Protein AF-A0A917U4L6-F1 (afdb_monomer_lite)

Foldseek 3Di:
DWDWAQDCLLPVPSQKTWTQAPVGIKIWHQDPVFGIFIADDPVRHFQAQDPGTLTNDPD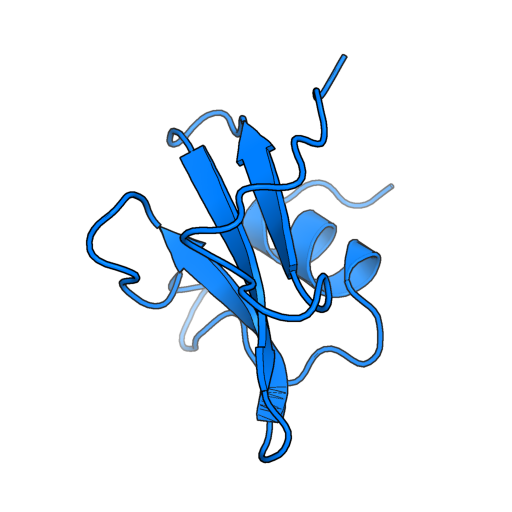SVVSVCRRRVHDD

Radius of gyration: 10.96 Å; chains: 1; bounding box: 26×26×30 Å

Secondary structure (DSSP, 8-state):
---EE--T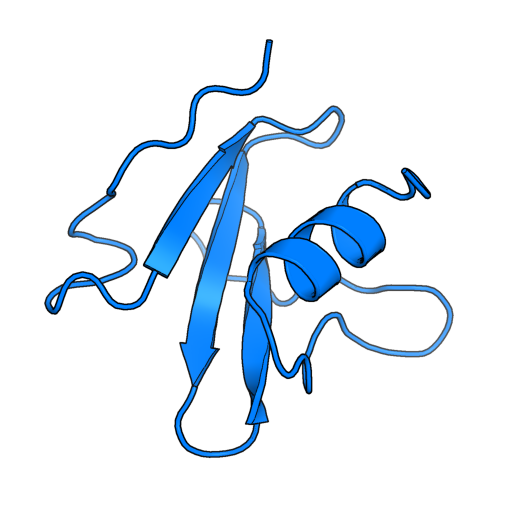TT-TTSSEEEEEETTEEEEEEEETTTEEEEEETTTTEEPEETTEES--BSSHHHHHHHHHT---

Structure (mmCIF, N/CA/C/O backbone):
data_AF-A0A917U4L6-F1
#
_entry.id   AF-A0A917U4L6-F1
#
loop_
_atom_site.group_PDB
_atom_site.id
_atom_site.type_symbol
_atom_site.label_atom_id
_atom_site.label_alt_id
_atom_site.label_comp_id
_atom_site.label_asym_id
_atom_site.label_entity_id
_atom_site.label_seq_id
_atom_site.pdbx_PDB_ins_code
_atom_site.Cartn_x
_atom_site.Cartn_y
_atom_site.Cartn_z
_atom_site.occupancy
_atom_site.B_iso_or_equiv
_atom_site.auth_seq_id
_atom_site.auth_comp_id
_atom_site.auth_asym_id
_atom_site.auth_atom_id
_atom_site.pdbx_PDB_model_num
ATOM 1 N N . MET A 1 1 ? 10.349 0.795 16.270 1.00 36.03 1 MET A N 1
ATOM 2 C CA . MET A 1 1 ? 11.411 0.274 15.387 1.00 36.03 1 MET A CA 1
ATOM 3 C C . MET A 1 1 ? 10.733 -0.635 14.374 1.00 36.03 1 MET A C 1
ATOM 5 O O . MET A 1 1 ? 10.299 -1.714 14.748 1.00 36.03 1 MET A O 1
ATOM 9 N N . SER A 1 2 ? 10.495 -0.147 13.158 1.00 38.00 2 SER A N 1
ATOM 10 C CA . SER A 1 2 ? 9.863 -0.903 12.070 1.00 38.00 2 SER A CA 1
ATOM 11 C C . SER A 1 2 ? 10.940 -1.708 11.340 1.00 38.00 2 SER A C 1
ATOM 13 O O . SER A 1 2 ? 11.910 -1.146 10.840 1.00 38.00 2 SER A O 1
ATOM 15 N N . THR A 1 3 ? 10.811 -3.033 11.327 1.00 49.44 3 THR A N 1
ATOM 16 C CA . THR A 1 3 ? 11.729 -3.916 10.599 1.00 49.44 3 THR A CA 1
ATOM 17 C C . THR A 1 3 ? 11.276 -3.988 9.145 1.00 49.44 3 THR A C 1
ATOM 19 O O . THR A 1 3 ? 10.176 -4.462 8.871 1.00 49.44 3 THR A O 1
ATOM 22 N N . VAL A 1 4 ? 12.109 -3.497 8.228 1.00 51.75 4 VAL A N 1
ATOM 23 C CA . VAL A 1 4 ? 11.937 -3.699 6.785 1.00 51.75 4 VAL A CA 1
ATOM 24 C C . VAL A 1 4 ? 12.533 -5.062 6.452 1.00 51.75 4 VAL A C 1
ATOM 26 O O . VAL A 1 4 ? 13.735 -5.265 6.620 1.00 51.75 4 VAL A O 1
ATOM 29 N N . LEU A 1 5 ? 11.694 -6.012 6.043 1.00 57.50 5 LEU A N 1
ATOM 30 C CA . LEU A 1 5 ? 12.137 -7.336 5.607 1.00 57.50 5 LEU A CA 1
ATOM 31 C C . LEU A 1 5 ? 11.910 -7.453 4.100 1.00 57.50 5 LEU A C 1
ATOM 33 O O . LEU A 1 5 ? 10.785 -7.296 3.621 1.00 57.50 5 LEU A O 1
ATOM 37 N N . ASP A 1 6 ? 12.988 -7.716 3.365 1.00 52.44 6 ASP A N 1
ATOM 38 C CA . ASP A 1 6 ? 12.934 -8.049 1.943 1.00 52.44 6 ASP A CA 1
ATOM 39 C C . ASP A 1 6 ? 12.316 -9.452 1.802 1.00 52.44 6 ASP A C 1
ATOM 41 O O . ASP A 1 6 ? 12.954 -10.475 2.071 1.00 52.44 6 ASP A O 1
ATOM 45 N N . ASP A 1 7 ? 11.019 -9.502 1.497 1.00 54.00 7 ASP A N 1
ATOM 46 C CA . ASP A 1 7 ? 10.280 -10.749 1.319 1.00 54.00 7 ASP A CA 1
ATOM 47 C C . ASP A 1 7 ? 10.244 -11.098 -0.172 1.00 54.00 7 ASP A C 1
ATOM 49 O O . ASP A 1 7 ? 9.549 -10.472 -0.972 1.00 54.00 7 ASP A O 1
ATOM 53 N N . LYS A 1 8 ? 10.961 -12.160 -0.550 1.00 51.88 8 LYS A N 1
ATOM 54 C CA . LYS A 1 8 ? 11.029 -12.651 -1.936 1.00 51.88 8 LYS A CA 1
ATOM 55 C C . LYS A 1 8 ? 9.679 -13.091 -2.515 1.00 51.88 8 LYS A C 1
ATOM 57 O O . LYS A 1 8 ? 9.569 -13.225 -3.731 1.00 51.88 8 LYS A O 1
ATOM 62 N N . ARG A 1 9 ? 8.662 -13.351 -1.682 1.00 54.09 9 ARG A N 1
ATOM 63 C CA . ARG A 1 9 ? 7.285 -13.626 -2.142 1.00 54.09 9 ARG A CA 1
ATOM 64 C C . ARG A 1 9 ? 6.581 -12.365 -2.618 1.00 54.09 9 ARG A C 1
ATOM 66 O O . ARG A 1 9 ? 5.667 -12.437 -3.429 1.00 54.09 9 ARG A O 1
ATOM 73 N N . VAL A 1 10 ? 7.009 -11.234 -2.081 1.00 55.72 10 VAL A N 1
ATOM 74 C CA . VAL A 1 10 ? 6.466 -9.907 -2.332 1.00 55.72 10 VAL A CA 1
ATOM 75 C C . VAL A 1 10 ? 7.221 -9.348 -3.524 1.00 55.72 10 VAL A C 1
ATOM 77 O O . VAL A 1 10 ? 6.607 -9.042 -4.540 1.00 55.72 10 VAL A O 1
ATOM 80 N N . SER A 1 11 ? 8.554 -9.374 -3.486 1.00 54.47 11 SER A N 1
ATOM 81 C CA . SER A 1 11 ? 9.362 -8.985 -4.632 1.00 54.47 11 SER A CA 1
ATOM 82 C C . SER A 1 11 ? 10.376 -10.045 -5.063 1.00 54.47 11 SER A C 1
ATOM 84 O O . SER A 1 11 ? 11.481 -10.118 -4.525 1.00 54.47 11 SER A O 1
ATOM 86 N N . PRO A 1 12 ? 10.075 -10.824 -6.119 1.00 50.94 12 PRO A N 1
ATOM 87 C CA . PRO A 1 12 ? 11.027 -11.775 -6.695 1.00 50.94 12 PRO A CA 1
ATOM 88 C C . PRO A 1 12 ? 12.290 -11.101 -7.258 1.00 50.94 12 PRO A C 1
ATOM 90 O O . PRO A 1 12 ? 13.295 -11.772 -7.490 1.00 50.94 12 PRO A O 1
ATOM 93 N N . ARG A 1 13 ? 12.227 -9.785 -7.509 1.00 54.41 13 ARG A N 1
ATOM 94 C CA . ARG A 1 13 ? 13.303 -8.953 -8.072 1.00 54.41 13 ARG A CA 1
ATOM 95 C C . ARG A 1 13 ? 13.876 -7.926 -7.080 1.00 54.41 13 ARG A C 1
ATOM 97 O O . ARG A 1 13 ? 14.726 -7.142 -7.480 1.00 54.41 13 ARG A O 1
ATOM 104 N N . GLY A 1 14 ? 13.427 -7.917 -5.820 1.00 57.16 14 GLY A N 1
ATOM 105 C CA . GLY A 1 14 ? 13.875 -6.962 -4.788 1.00 57.16 14 GLY A CA 1
ATOM 106 C C . GLY A 1 14 ? 13.266 -5.551 -4.882 1.00 57.16 14 GLY A C 1
ATOM 107 O O . GLY A 1 14 ? 13.610 -4.665 -4.116 1.00 57.16 14 GLY A O 1
ATOM 108 N N . GLU A 1 15 ? 12.326 -5.319 -5.799 1.00 63.78 15 GLU A N 1
ATOM 109 C CA . GLU A 1 15 ? 11.556 -4.072 -5.966 1.00 63.78 15 GLU A CA 1
ATOM 110 C C . GLU A 1 15 ? 10.445 -3.841 -4.910 1.00 63.78 15 GLU A C 1
ATOM 112 O O . GLU A 1 15 ? 9.518 -3.065 -5.136 1.00 63.78 15 GLU A O 1
ATOM 117 N N . GLY A 1 16 ? 10.459 -4.548 -3.778 1.00 75.12 16 GLY A N 1
ATOM 118 C CA . GLY A 1 16 ? 9.396 -4.442 -2.779 1.00 75.12 16 GLY A CA 1
ATOM 119 C C . GLY A 1 16 ? 9.727 -5.137 -1.469 1.00 75.12 16 GLY A C 1
ATOM 120 O O . GLY A 1 16 ? 10.558 -6.035 -1.434 1.00 75.12 16 GLY A O 1
ATOM 121 N N . PHE A 1 17 ? 9.088 -4.706 -0.388 1.00 79.62 17 PHE A N 1
ATOM 122 C CA . PHE A 1 17 ? 9.424 -5.120 0.972 1.00 79.62 17 PHE A CA 1
ATOM 123 C C . PHE A 1 17 ? 8.198 -5.132 1.882 1.00 79.62 17 PHE A C 1
ATOM 125 O O . PHE A 1 17 ? 7.159 -4.548 1.571 1.00 79.62 17 PHE A O 1
ATOM 132 N N . ALA A 1 18 ? 8.317 -5.807 3.022 1.00 83.38 18 ALA A N 1
ATOM 133 C CA . ALA A 1 18 ? 7.276 -5.857 4.036 1.00 83.38 18 ALA A CA 1
ATOM 134 C C . ALA A 1 18 ? 7.588 -4.902 5.202 1.00 83.38 18 ALA A C 1
ATOM 136 O O . ALA A 1 18 ? 8.738 -4.779 5.630 1.00 83.38 18 ALA A O 1
ATOM 137 N N . VAL A 1 19 ? 6.554 -4.244 5.728 1.00 81.44 19 VAL A N 1
ATOM 138 C CA . VAL A 1 19 ? 6.607 -3.337 6.879 1.00 81.44 19 VAL A CA 1
ATOM 139 C C . VAL A 1 19 ? 5.557 -3.763 7.894 1.00 81.44 19 VAL A C 1
ATOM 141 O O . VAL A 1 19 ? 4.370 -3.850 7.583 1.00 81.44 19 VAL A O 1
ATOM 144 N N . ALA A 1 20 ? 5.975 -3.984 9.137 1.00 82.25 20 ALA A N 1
ATOM 145 C CA . ALA A 1 20 ? 5.041 -4.198 10.234 1.00 82.25 20 ALA A CA 1
ATOM 146 C C . ALA A 1 20 ? 4.390 -2.865 10.643 1.00 82.25 20 ALA A C 1
ATOM 148 O O . ALA A 1 20 ? 5.078 -1.941 11.081 1.00 82.25 20 ALA A O 1
ATOM 149 N N . GLY A 1 21 ? 3.067 -2.776 10.508 1.00 74.12 21 GLY A N 1
ATOM 150 C CA . GLY A 1 21 ? 2.259 -1.650 10.969 1.00 74.12 21 GLY A CA 1
ATOM 151 C C . GLY A 1 21 ? 1.289 -2.044 12.090 1.00 74.12 21 GLY A C 1
ATOM 152 O O . GLY A 1 21 ? 1.105 -3.229 12.377 1.00 74.12 21 GLY A O 1
ATOM 153 N N . PRO A 1 22 ? 0.606 -1.066 12.713 1.00 71.56 22 PRO A N 1
ATOM 154 C CA . PRO A 1 22 ? -0.381 -1.325 13.768 1.00 71.56 22 PRO A CA 1
ATOM 155 C C . PRO A 1 22 ? -1.587 -2.147 13.280 1.00 71.56 22 PRO A C 1
ATOM 157 O O . PRO A 1 22 ? -2.233 -2.824 14.071 1.00 71.56 22 PRO A O 1
ATOM 160 N N . ALA A 1 23 ? -1.871 -2.128 11.975 1.00 70.19 23 ALA A N 1
ATOM 161 C CA . ALA A 1 23 ? -2.923 -2.925 11.342 1.00 70.19 23 ALA A CA 1
ATOM 162 C C . ALA A 1 23 ? -2.435 -4.293 10.814 1.00 70.19 23 ALA A C 1
ATOM 164 O O . ALA A 1 23 ? -3.162 -4.953 10.070 1.00 70.19 23 ALA A O 1
ATOM 165 N N . GLY A 1 24 ? -1.211 -4.703 11.161 1.00 80.12 24 GLY A N 1
ATOM 166 C CA . GLY A 1 24 ? -0.571 -5.925 10.679 1.00 80.12 24 GLY A CA 1
ATOM 167 C C . GLY A 1 24 ? 0.517 -5.667 9.635 1.00 80.12 24 GLY A C 1
ATOM 168 O O . GLY A 1 24 ? 1.005 -4.549 9.477 1.00 80.12 24 GLY A O 1
ATOM 169 N N . MET A 1 25 ? 0.922 -6.729 8.936 1.00 84.12 25 MET A N 1
ATOM 170 C CA . MET A 1 25 ? 1.963 -6.653 7.910 1.00 84.12 25 MET A CA 1
ATOM 171 C C . MET A 1 25 ? 1.441 -5.960 6.646 1.00 84.12 25 MET A C 1
ATOM 173 O O . MET A 1 25 ? 0.409 -6.348 6.087 1.00 84.12 25 MET A O 1
ATOM 177 N N . LEU A 1 26 ? 2.179 -4.952 6.196 1.00 85.00 26 LEU A N 1
ATOM 178 C CA . LEU A 1 26 ? 1.977 -4.249 4.939 1.00 85.00 26 LEU A CA 1
ATOM 179 C C . LEU A 1 26 ? 3.076 -4.638 3.961 1.00 85.00 26 LEU A C 1
ATOM 181 O O . LEU A 1 26 ? 4.222 -4.831 4.349 1.00 85.00 26 LEU A O 1
ATOM 185 N N . HIS A 1 27 ? 2.730 -4.719 2.689 1.00 86.88 27 HIS A N 1
ATOM 186 C CA . HIS A 1 27 ? 3.639 -5.045 1.607 1.00 86.88 27 HIS A CA 1
ATOM 187 C C . HIS A 1 27 ? 3.693 -3.869 0.646 1.00 86.88 27 HIS A C 1
ATOM 189 O O . HIS A 1 27 ? 2.665 -3.432 0.135 1.00 86.88 27 HIS A O 1
ATOM 195 N N . VAL A 1 28 ? 4.889 -3.343 0.426 1.00 87.56 28 VAL A N 1
ATOM 196 C CA . VAL A 1 28 ? 5.145 -2.191 -0.432 1.00 87.56 28 VAL A CA 1
ATOM 197 C C . VAL A 1 28 ? 5.805 -2.702 -1.694 1.00 87.56 28 VAL A C 1
ATOM 199 O O . VAL A 1 28 ? 6.847 -3.350 -1.638 1.00 87.56 28 VAL A O 1
ATOM 202 N N . LEU A 1 29 ? 5.169 -2.444 -2.826 1.00 86.81 29 LEU A N 1
ATOM 203 C CA . LEU A 1 29 ? 5.535 -3.015 -4.113 1.00 86.81 29 LEU A CA 1
ATOM 204 C C . LEU A 1 29 ? 5.604 -1.917 -5.157 1.00 86.81 29 LEU A C 1
ATOM 206 O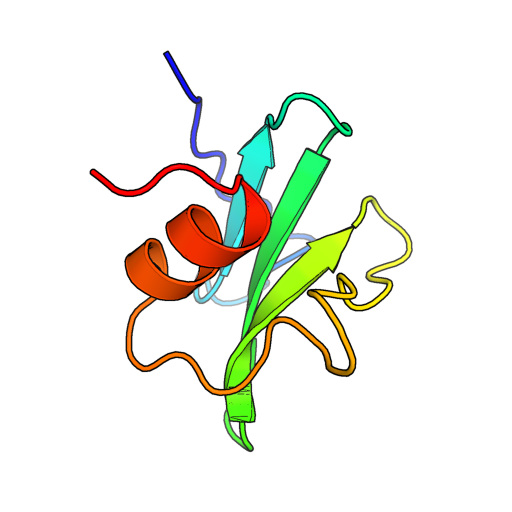 O . LEU A 1 29 ? 4.674 -1.116 -5.285 1.00 86.81 29 LEU A O 1
ATOM 210 N N . HIS A 1 30 ? 6.680 -1.899 -5.935 1.00 85.12 30 HIS A N 1
ATOM 211 C CA . HIS A 1 30 ? 6.721 -1.087 -7.134 1.00 85.12 30 HIS A CA 1
ATOM 212 C C . HIS A 1 30 ? 5.928 -1.766 -8.256 1.00 85.12 30 HIS A C 1
ATOM 214 O O . HIS A 1 30 ? 6.168 -2.917 -8.616 1.00 85.12 30 HIS A O 1
ATOM 220 N N . THR A 1 31 ? 4.970 -1.042 -8.822 1.00 77.19 31 THR A N 1
ATOM 221 C CA . THR A 1 31 ? 4.195 -1.472 -9.984 1.00 77.19 31 THR A CA 1
ATOM 222 C C . THR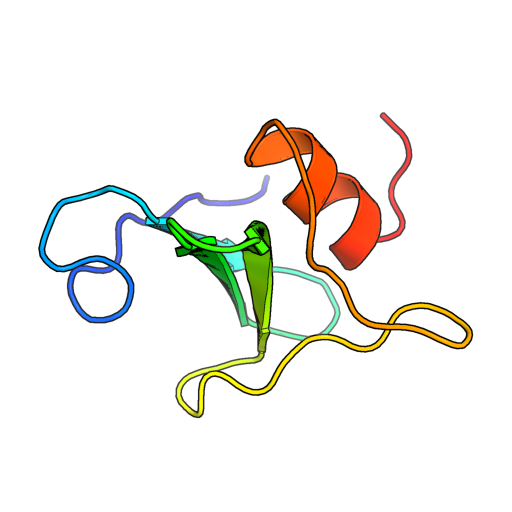 A 1 31 ? 4.580 -0.588 -11.164 1.00 77.19 31 THR A C 1
ATOM 224 O O . THR A 1 31 ? 4.500 0.635 -11.085 1.00 77.19 31 THR A O 1
ATOM 227 N N . SER A 1 32 ? 4.984 -1.170 -12.294 1.00 74.38 32 SER A N 1
ATOM 228 C CA . SER A 1 32 ? 5.418 -0.370 -13.453 1.00 74.38 32 SER A CA 1
ATOM 229 C C . SER A 1 32 ? 4.315 0.545 -14.009 1.00 74.38 32 SER A C 1
ATOM 231 O O . SER A 1 32 ? 4.620 1.531 -14.670 1.00 74.38 32 SER A O 1
ATOM 233 N N . ALA A 1 33 ? 3.042 0.227 -13.747 1.00 75.62 33 ALA A N 1
ATOM 234 C CA . ALA A 1 33 ? 1.889 0.996 -14.213 1.00 75.62 33 ALA A CA 1
ATOM 235 C C . ALA A 1 33 ? 1.472 2.131 -13.260 1.00 75.62 33 ALA A C 1
ATOM 237 O O . ALA A 1 33 ? 0.974 3.154 -13.724 1.00 75.62 33 ALA A O 1
ATOM 238 N N . PHE A 1 34 ? 1.660 1.964 -11.947 1.00 76.50 34 PHE A N 1
ATOM 239 C CA . PHE A 1 34 ? 1.134 2.886 -10.933 1.00 76.50 34 PHE A CA 1
ATOM 240 C C . PHE A 1 34 ? 2.196 3.353 -9.932 1.00 76.50 34 PHE A C 1
ATOM 242 O O . PHE A 1 34 ? 1.851 3.917 -8.902 1.00 76.50 34 PHE A O 1
ATOM 249 N N . GLY A 1 35 ? 3.483 3.117 -10.182 1.00 86.81 35 GLY A N 1
ATOM 250 C CA . GLY A 1 35 ? 4.533 3.394 -9.204 1.00 86.81 35 GLY A CA 1
ATOM 251 C C . GLY A 1 35 ? 4.384 2.529 -7.950 1.00 86.81 35 GLY A C 1
ATOM 252 O O . GLY A 1 35 ? 3.880 1.402 -8.001 1.00 86.81 35 GLY A O 1
ATOM 253 N N . TRP A 1 36 ? 4.828 3.045 -6.809 1.00 90.06 36 TRP A N 1
ATOM 254 C CA . TRP A 1 36 ? 4.779 2.334 -5.535 1.00 90.06 36 TRP A CA 1
ATOM 255 C C . TRP A 1 36 ? 3.351 2.233 -5.003 1.00 90.06 36 TRP A C 1
ATOM 257 O O . TRP A 1 36 ? 2.575 3.188 -5.056 1.00 90.06 36 TRP A O 1
ATOM 267 N N . SER A 1 37 ? 3.008 1.049 -4.506 1.00 90.25 37 SER A N 1
ATOM 268 C CA . SER A 1 37 ? 1.680 0.692 -4.016 1.00 90.25 37 SER A CA 1
ATOM 269 C C . SER A 1 37 ? 1.779 -0.137 -2.739 1.00 90.25 37 SER A C 1
ATOM 271 O O . SER A 1 37 ? 2.756 -0.864 -2.544 1.00 90.25 37 SER A O 1
ATOM 273 N N . VAL A 1 38 ? 0.773 -0.033 -1.870 1.00 88.81 38 VAL A N 1
ATOM 274 C CA . VAL A 1 38 ? 0.734 -0.731 -0.580 1.00 88.81 38 VAL A CA 1
ATOM 275 C C . VAL A 1 38 ? -0.410 -1.727 -0.522 1.00 88.81 38 VAL A C 1
ATOM 277 O O . VAL A 1 38 ? -1.564 -1.424 -0.834 1.00 88.81 38 VAL A O 1
ATOM 280 N N . TYR A 1 39 ? -0.072 -2.914 -0.043 1.00 87.81 39 TYR A N 1
ATOM 281 C CA . TYR A 1 39 ? -0.946 -4.063 0.063 1.00 87.81 39 TYR A CA 1
ATOM 282 C C . TYR A 1 39 ? -0.955 -4.601 1.494 1.00 87.81 39 TYR A C 1
ATOM 284 O O . TYR A 1 39 ? 0.005 -4.425 2.243 1.00 87.81 39 TYR A O 1
ATOM 292 N N . ARG A 1 40 ? -2.040 -5.257 1.898 1.00 85.62 40 ARG A N 1
ATOM 293 C CA . ARG A 1 40 ? -2.197 -5.843 3.229 1.00 85.62 40 ARG A CA 1
ATOM 294 C C . ARG A 1 40 ? -2.018 -7.356 3.173 1.00 85.62 40 ARG A C 1
ATOM 296 O O . ARG A 1 40 ? -2.718 -8.040 2.430 1.00 85.62 40 ARG A O 1
ATOM 303 N N . GLY A 1 41 ? -1.150 -7.862 4.050 1.00 74.75 41 GLY A N 1
ATOM 304 C CA . GLY A 1 41 ? -0.974 -9.290 4.306 1.00 74.75 41 GLY A CA 1
ATOM 305 C C . GLY A 1 41 ? -0.594 -10.129 3.080 1.00 74.75 41 GLY A C 1
ATOM 306 O O . GLY A 1 41 ? -0.275 -9.623 2.007 1.00 74.75 41 GLY A O 1
ATOM 307 N N . SER A 1 42 ? -0.664 -11.450 3.242 1.00 71.50 42 SER A N 1
ATOM 308 C CA . SER A 1 42 ? -0.264 -12.421 2.214 1.00 71.50 42 SER A CA 1
ATOM 309 C C . SER A 1 42 ? -1.199 -12.493 1.005 1.00 71.50 42 SER A C 1
ATOM 311 O O . SER A 1 42 ? -0.817 -13.060 -0.013 1.00 71.50 42 SER A O 1
ATOM 313 N N . SER A 1 43 ? -2.416 -11.957 1.116 1.00 71.69 43 SER A N 1
ATOM 314 C CA . SER A 1 43 ? -3.393 -11.910 0.019 1.00 71.69 43 SER A CA 1
ATOM 315 C C . SER A 1 43 ? -3.100 -10.799 -0.990 1.00 71.69 43 SER A C 1
ATOM 317 O O . SER A 1 43 ? -3.685 -10.801 -2.067 1.00 71.69 43 SER A O 1
ATOM 319 N N . LEU A 1 44 ? -2.195 -9.869 -0.651 1.00 77.69 44 LEU A N 1
ATOM 320 C CA . LEU A 1 44 ? -1.886 -8.681 -1.444 1.00 77.69 44 LEU A CA 1
ATOM 321 C C . LEU A 1 44 ? -3.145 -7.869 -1.802 1.00 77.69 44 LEU A C 1
ATOM 323 O O . LEU A 1 44 ? -3.340 -7.460 -2.945 1.00 77.69 44 LEU A O 1
ATOM 327 N N . ASP A 1 45 ? -3.992 -7.603 -0.806 1.00 85.62 45 ASP A N 1
ATOM 328 C CA . ASP A 1 45 ? -5.157 -6.730 -0.974 1.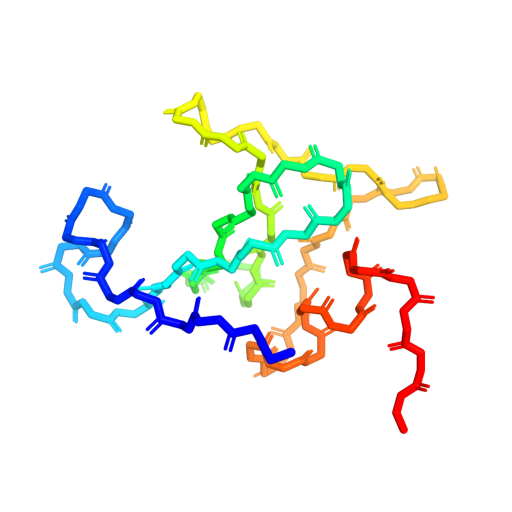00 85.62 45 ASP A CA 1
ATOM 329 C C . ASP A 1 45 ? -4.731 -5.260 -0.901 1.00 85.62 45 ASP A C 1
ATOM 331 O O . ASP A 1 45 ? -4.036 -4.869 0.038 1.00 85.62 45 ASP A O 1
ATOM 335 N N . LEU A 1 46 ? -5.153 -4.421 -1.853 1.00 84.94 46 LEU A N 1
ATOM 336 C CA . LEU A 1 46 ? -4.800 -2.996 -1.852 1.00 84.94 46 LEU A CA 1
ATOM 337 C C . LEU A 1 46 ? -5.283 -2.291 -0.579 1.00 84.94 46 LEU A C 1
ATOM 339 O O . LEU A 1 46 ? -6.455 -2.372 -0.199 1.00 84.94 46 LEU A O 1
ATOM 343 N N . VAL A 1 47 ? -4.385 -1.535 0.053 1.00 87.62 47 VAL A N 1
ATOM 344 C CA . VAL A 1 47 ? -4.725 -0.742 1.236 1.00 87.62 47 VAL A CA 1
ATOM 345 C C . VAL A 1 47 ? -5.612 0.426 0.822 1.00 87.62 47 VAL A C 1
ATOM 347 O O . VAL A 1 47 ? -5.266 1.210 -0.059 1.00 87.62 47 VAL A O 1
ATOM 350 N N . ARG A 1 48 ? -6.767 0.561 1.474 1.00 86.75 48 ARG A N 1
ATOM 351 C CA . ARG A 1 48 ? -7.690 1.679 1.265 1.00 86.75 48 ARG A CA 1
ATOM 352 C C . ARG A 1 48 ? -7.299 2.861 2.157 1.00 86.75 48 ARG A C 1
ATOM 354 O O . ARG A 1 48 ? -7.127 2.676 3.360 1.00 86.75 48 ARG A O 1
ATOM 361 N N . ILE A 1 49 ? -7.200 4.060 1.582 1.00 83.31 49 ILE A N 1
ATOM 362 C CA . ILE A 1 49 ? -6.878 5.311 2.287 1.00 83.31 49 ILE A CA 1
ATOM 363 C C . ILE A 1 49 ? -7.940 6.352 1.929 1.00 83.31 49 ILE A C 1
ATOM 365 O O . ILE A 1 49 ? -8.076 6.748 0.770 1.00 83.31 49 ILE A O 1
ATOM 369 N N . GLY A 1 50 ? -8.715 6.789 2.925 1.00 83.31 50 GLY A N 1
ATOM 370 C CA . GLY A 1 50 ? -9.842 7.698 2.711 1.00 83.31 50 GLY A CA 1
ATOM 371 C C . GLY A 1 50 ? -10.834 7.137 1.684 1.00 83.31 50 GLY A C 1
ATOM 372 O O . GLY A 1 50 ? -11.389 6.050 1.862 1.00 83.31 50 GLY A O 1
ATOM 373 N N . THR A 1 51 ? -11.052 7.874 0.594 1.00 84.00 51 THR A N 1
ATOM 374 C CA . THR A 1 51 ? -11.925 7.465 -0.519 1.00 84.00 51 THR A CA 1
ATOM 375 C C . THR A 1 51 ? -11.213 6.644 -1.602 1.00 84.00 51 THR A C 1
ATOM 377 O O . THR A 1 51 ? -11.895 6.115 -2.478 1.00 84.00 51 THR A O 1
ATOM 380 N N . GLY A 1 52 ? -9.883 6.502 -1.541 1.00 86.94 52 GLY A N 1
ATOM 381 C CA . GLY A 1 52 ? -9.057 5.858 -2.567 1.00 86.94 52 GLY A CA 1
ATOM 382 C C . GLY A 1 52 ? -8.210 4.691 -2.054 1.00 86.94 52 GLY A C 1
ATOM 383 O O . GLY A 1 52 ? -8.482 4.114 -1.000 1.00 86.94 52 GLY A O 1
ATOM 384 N N . PHE A 1 53 ? -7.173 4.344 -2.819 1.00 88.94 53 PHE A N 1
ATOM 385 C CA . PHE A 1 53 ? -6.222 3.274 -2.510 1.00 88.94 53 PHE A CA 1
ATOM 386 C C . PHE A 1 53 ? -4.794 3.810 -2.420 1.00 88.94 53 PHE A C 1
ATOM 388 O O . PHE A 1 53 ? -4.459 4.812 -3.049 1.00 88.94 53 PHE A O 1
ATOM 395 N N . ALA A 1 54 ? -3.960 3.113 -1.656 1.00 88.88 54 ALA A N 1
ATOM 396 C CA . ALA A 1 54 ? -2.550 3.405 -1.460 1.00 88.88 54 ALA A CA 1
ATOM 397 C C . ALA A 1 54 ? -1.720 3.003 -2.693 1.00 88.88 54 ALA A C 1
ATOM 399 O O . ALA A 1 54 ? -0.958 2.041 -2.647 1.00 88.88 54 ALA A O 1
ATOM 400 N N . VAL A 1 55 ? -1.867 3.732 -3.796 1.00 90.19 55 VAL A N 1
ATOM 401 C CA . VAL A 1 55 ? -1.153 3.513 -5.066 1.00 90.19 55 VAL A CA 1
ATOM 402 C C . VAL A 1 55 ? -0.648 4.845 -5.621 1.00 90.19 55 VAL A C 1
ATOM 404 O O . VAL A 1 55 ? -1.100 5.903 -5.183 1.00 90.19 55 VAL A O 1
ATOM 407 N N . GLY A 1 56 ? 0.238 4.829 -6.619 1.00 89.12 56 GLY A N 1
ATOM 408 C CA . GLY A 1 56 ? 0.664 6.065 -7.292 1.00 89.12 56 GLY A CA 1
ATOM 409 C C . GLY A 1 56 ? 1.892 6.737 -6.685 1.00 89.12 56 GLY A C 1
ATOM 410 O O . GLY A 1 56 ? 2.239 7.844 -7.102 1.00 89.12 56 GLY A O 1
ATOM 411 N N . TYR A 1 57 ? 2.543 6.136 -5.687 1.00 89.44 57 TYR A N 1
ATOM 412 C CA . TYR A 1 57 ? 3.613 6.816 -4.963 1.00 89.44 57 TYR A CA 1
ATOM 413 C C . TYR A 1 57 ? 4.921 6.804 -5.756 1.00 89.44 57 TYR A C 1
ATOM 415 O O . TYR A 1 57 ? 5.287 5.823 -6.403 1.00 89.44 57 TYR A O 1
ATOM 423 N N . ARG A 1 58 ? 5.648 7.923 -5.700 1.00 88.75 58 ARG A N 1
ATOM 424 C CA . ARG A 1 58 ? 6.941 8.079 -6.390 1.00 88.75 58 ARG A CA 1
ATOM 425 C C . ARG A 1 58 ? 8.086 7.383 -5.665 1.00 88.75 58 ARG A C 1
ATOM 427 O O . ARG A 1 58 ? 9.048 6.980 -6.309 1.00 88.75 58 ARG A O 1
ATOM 434 N N . THR A 1 59 ? 7.969 7.233 -4.352 1.00 87.44 59 THR A N 1
ATOM 435 C CA . THR A 1 59 ? 8.955 6.569 -3.502 1.00 87.44 59 THR A CA 1
ATOM 436 C C . THR A 1 59 ? 8.257 5.557 -2.595 1.00 87.44 59 THR A C 1
ATOM 438 O O . THR A 1 59 ? 7.069 5.728 -2.288 1.00 87.44 59 THR A O 1
ATOM 441 N N . PRO A 1 60 ? 8.958 4.498 -2.168 1.00 84.56 60 PRO A N 1
ATOM 442 C CA . PRO A 1 60 ? 8.385 3.531 -1.246 1.00 84.56 60 PRO A CA 1
ATOM 443 C C . PRO A 1 60 ? 8.098 4.138 0.135 1.00 84.56 60 PRO A C 1
ATOM 445 O O . PRO A 1 60 ? 7.121 3.754 0.770 1.00 84.56 60 PRO A O 1
ATOM 448 N N . GLU A 1 61 ? 8.882 5.120 0.585 1.00 85.50 61 GLU A N 1
ATOM 449 C CA . GLU A 1 61 ? 8.684 5.813 1.865 1.00 85.50 61 GLU A CA 1
ATOM 450 C C . GLU A 1 61 ? 7.349 6.558 1.890 1.00 85.50 61 GLU A C 1
ATOM 452 O O . GLU A 1 61 ? 6.572 6.382 2.824 1.00 85.50 61 GLU A O 1
ATOM 457 N N . ALA A 1 62 ? 7.019 7.292 0.821 1.00 87.88 62 ALA A N 1
ATOM 458 C CA . ALA A 1 62 ? 5.740 7.994 0.714 1.00 87.88 62 ALA A CA 1
ATOM 459 C C . ALA A 1 62 ? 4.548 7.020 0.736 1.00 87.88 62 ALA A C 1
ATOM 461 O O . ALA A 1 62 ? 3.483 7.338 1.268 1.00 87.88 62 ALA A O 1
ATOM 462 N N . ALA A 1 63 ? 4.730 5.817 0.181 1.00 87.00 63 ALA A N 1
ATOM 463 C CA . ALA A 1 63 ? 3.729 4.760 0.241 1.00 87.00 63 ALA A CA 1
ATOM 464 C C . ALA A 1 63 ? 3.536 4.260 1.684 1.00 87.00 63 ALA A C 1
ATOM 466 O O . ALA A 1 63 ? 2.405 4.127 2.155 1.00 87.00 63 ALA A O 1
ATOM 467 N N . VAL A 1 64 ? 4.639 4.034 2.407 1.00 84.31 64 VAL A N 1
ATOM 468 C CA . VAL A 1 64 ? 4.632 3.614 3.817 1.00 84.31 64 VAL A CA 1
ATOM 469 C C . VAL A 1 64 ? 3.997 4.670 4.716 1.00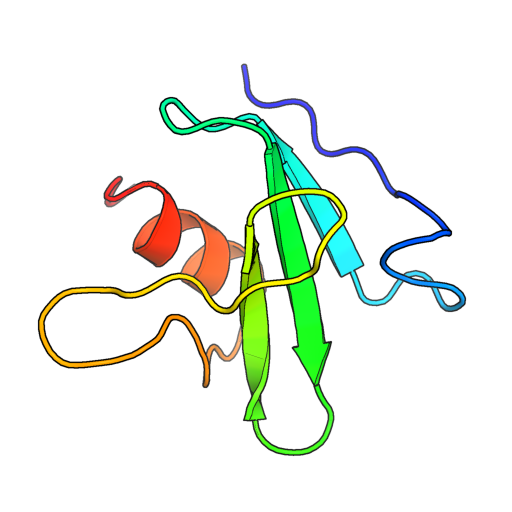 84.31 64 VAL A C 1
ATOM 471 O O . VAL A 1 64 ? 3.121 4.329 5.505 1.00 84.31 64 VAL A O 1
ATOM 474 N N . GLU A 1 65 ? 4.398 5.934 4.594 1.00 85.62 65 GLU A N 1
ATOM 475 C CA . GLU A 1 65 ? 3.861 7.052 5.381 1.00 85.62 65 GLU A CA 1
ATOM 476 C C . GLU A 1 65 ? 2.345 7.161 5.220 1.00 85.62 65 GLU A C 1
ATOM 478 O O . GLU A 1 65 ? 1.601 7.191 6.206 1.00 85.62 65 GLU A O 1
ATOM 483 N N . ALA A 1 66 ? 1.873 7.113 3.972 1.00 82.00 66 ALA A N 1
ATOM 484 C CA . ALA A 1 66 ? 0.452 7.160 3.672 1.00 82.00 66 ALA A CA 1
ATOM 485 C C . ALA A 1 66 ? -0.310 5.963 4.266 1.00 82.00 66 ALA A C 1
ATOM 487 O O . ALA A 1 66 ? -1.407 6.134 4.799 1.00 82.00 66 ALA A O 1
ATOM 488 N N . ALA A 1 67 ? 0.260 4.756 4.207 1.00 79.25 67 ALA A N 1
ATOM 489 C CA . ALA A 1 67 ? -0.390 3.550 4.714 1.00 79.25 67 ALA A CA 1
ATOM 490 C C . ALA A 1 67 ? -0.336 3.403 6.244 1.00 79.25 67 ALA A C 1
ATOM 492 O O . ALA A 1 67 ? -1.243 2.811 6.831 1.00 79.25 67 ALA A O 1
ATOM 493 N N . LEU A 1 68 ? 0.702 3.931 6.898 1.00 79.94 68 LEU A N 1
ATOM 494 C CA . LEU A 1 68 ? 0.818 3.950 8.358 1.00 79.94 68 LEU A CA 1
ATOM 495 C C . LEU A 1 68 ? 0.066 5.127 8.993 1.00 79.94 68 LEU A C 1
ATOM 497 O O . LEU A 1 68 ? -0.158 5.108 10.202 1.00 79.94 68 LEU A O 1
ATOM 501 N N . GLY A 1 69 ? -0.341 6.126 8.202 1.00 72.44 69 GLY A N 1
ATOM 502 C CA . GLY A 1 69 ? -0.990 7.338 8.707 1.00 72.44 69 GLY A CA 1
ATOM 503 C C . GLY A 1 69 ? -0.059 8.186 9.576 1.00 72.44 69 GLY A C 1
ATOM 504 O O . GLY A 1 69 ? -0.529 8.927 10.437 1.00 72.44 69 GLY A O 1
ATOM 505 N N . VAL A 1 70 ? 1.254 8.042 9.383 1.00 60.59 70 VAL A N 1
ATOM 506 C CA . VAL A 1 70 ? 2.285 8.776 10.116 1.00 60.59 70 VAL A CA 1
ATOM 507 C C . VAL A 1 70 ? 2.942 9.732 9.132 1.00 60.59 70 VAL A C 1
ATOM 509 O O . VAL A 1 70 ? 3.638 9.294 8.221 1.00 60.59 70 VAL A O 1
ATOM 512 N N . THR A 1 71 ? 2.706 11.028 9.311 1.00 45.88 71 THR A N 1
ATOM 513 C CA . THR A 1 71 ? 3.513 12.076 8.680 1.00 45.88 71 THR A CA 1
ATOM 514 C C . THR A 1 71 ? 4.817 12.172 9.470 1.00 45.88 71 THR A C 1
ATOM 516 O O . THR A 1 71 ? 4.758 12.430 10.675 1.00 45.88 71 THR A O 1
ATOM 519 N N . VAL A 1 72 ? 5.964 11.916 8.839 1.00 43.91 72 VAL A N 1
ATOM 520 C CA . VAL A 1 72 ? 7.292 12.134 9.445 1.00 43.91 72 VAL A CA 1
ATOM 521 C C . VAL A 1 72 ? 7.805 13.517 9.064 1.00 43.91 72 VAL A C 1
ATOM 523 O O . VAL A 1 72 ? 7.583 13.925 7.903 1.00 43.91 72 VAL A O 1
#

Organism: NCBI:txid1424081

pLDDT: mean 75.11, std 14.77, range [36.03, 90.25]

Sequence (72 aa):
MSTVLDDKRVSPRGEGFAVAGPAGMLHVLHTSAFGWSVYRGSSLDLVRIGTGFAVGYRTPEAAVEAALGVTV